Protein AF-A0A967RWE7-F1 (afdb_monomer)

Sequence (66 aa):
SAEAQDPAAGGGGDATTYDFEDDLVTGDLVRPDGEMLSVRRRGRRQSLIRIREHFIPEMLKSVEDL

Mean predicted aligned error: 20.12 Å

Structure (mmCIF, N/CA/C/O backbone):
data_AF-A0A967RWE7-F1
#
_entry.id   AF-A0A967RWE7-F1
#
loop_
_atom_site.group_PDB
_atom_site.id
_atom_site.type_symbol
_atom_site.label_atom_id
_atom_site.label_alt_id
_atom_site.label_comp_id
_atom_site.label_asym_id
_atom_site.label_entity_id
_atom_site.label_seq_id
_atom_site.pdbx_PDB_ins_code
_atom_site.Cartn_x
_atom_site.Cartn_y
_atom_site.Cartn_z
_atom_site.occupancy
_atom_site.B_iso_or_equiv
_atom_site.auth_seq_id
_atom_site.auth_comp_id
_atom_site.auth_asym_id
_atom_site.auth_atom_id
_atom_site.pdbx_PDB_model_num
ATOM 1 N N . SER A 1 1 ? -11.337 49.102 -7.695 1.00 49.94 1 SER A N 1
ATOM 2 C CA . SER A 1 1 ? -10.556 49.107 -6.447 1.00 49.94 1 SER A CA 1
ATOM 3 C C . SER A 1 1 ? -10.640 47.739 -5.808 1.00 49.94 1 SER A C 1
ATOM 5 O O . SER A 1 1 ? -11.758 47.266 -5.659 1.00 49.94 1 SER A O 1
ATOM 7 N N . ALA A 1 2 ? -9.507 47.123 -5.474 1.00 38.84 2 ALA A N 1
ATOM 8 C CA . ALA A 1 2 ? -9.351 46.185 -4.358 1.00 38.84 2 ALA A CA 1
ATOM 9 C C . ALA A 1 2 ? -7.845 45.951 -4.150 1.00 38.84 2 ALA A C 1
ATOM 11 O O . ALA A 1 2 ? -7.125 45.675 -5.106 1.00 38.84 2 ALA A O 1
ATOM 12 N N . GLU A 1 3 ? -7.404 46.189 -2.920 1.00 48.50 3 GLU A N 1
ATOM 13 C CA . GLU A 1 3 ? -6.026 46.331 -2.442 1.00 48.50 3 GLU A CA 1
ATOM 14 C C . GLU A 1 3 ? -5.243 45.015 -2.347 1.00 48.50 3 GLU A C 1
ATOM 16 O O . GLU A 1 3 ? -5.815 43.940 -2.179 1.00 48.50 3 GLU A O 1
ATOM 21 N N . ALA A 1 4 ? -3.912 45.140 -2.381 1.00 49.88 4 ALA A N 1
ATOM 22 C CA . ALA A 1 4 ? -2.977 44.071 -2.053 1.00 49.88 4 ALA A CA 1
ATOM 23 C C . ALA A 1 4 ? -2.946 43.827 -0.534 1.00 49.88 4 ALA A C 1
ATOM 25 O O . ALA A 1 4 ? -2.778 44.767 0.243 1.00 49.88 4 ALA A O 1
ATOM 26 N N . GLN A 1 5 ? -3.080 42.565 -0.118 1.00 59.22 5 GLN A N 1
ATOM 27 C CA . GLN A 1 5 ? -2.834 42.136 1.259 1.00 59.22 5 GLN A CA 1
ATOM 28 C C . GLN A 1 5 ? -1.398 41.624 1.399 1.00 59.22 5 GLN A C 1
ATOM 30 O O . GLN A 1 5 ? -0.977 40.692 0.718 1.00 59.22 5 GLN A O 1
ATOM 35 N N . ASP A 1 6 ? -0.673 42.280 2.296 1.00 47.75 6 ASP A N 1
ATOM 36 C CA . ASP A 1 6 ? 0.715 42.034 2.678 1.00 47.75 6 ASP A CA 1
ATOM 37 C C . ASP A 1 6 ? 0.781 40.839 3.653 1.00 47.75 6 ASP A C 1
ATOM 39 O O . ASP A 1 6 ? 0.089 40.871 4.679 1.00 47.75 6 ASP A O 1
ATOM 43 N N . PRO A 1 7 ? 1.557 39.767 3.405 1.00 51.25 7 PRO A N 1
ATOM 44 C CA . PRO A 1 7 ? 1.700 38.706 4.386 1.00 51.25 7 PRO A CA 1
ATOM 45 C C . PRO A 1 7 ? 2.859 39.036 5.330 1.00 51.25 7 PRO A C 1
ATOM 47 O O . PRO A 1 7 ? 4.035 38.823 5.033 1.00 51.25 7 PRO A O 1
ATOM 50 N N . ALA A 1 8 ? 2.504 39.549 6.508 1.00 44.88 8 ALA A N 1
ATOM 51 C CA . ALA A 1 8 ? 3.419 39.674 7.631 1.00 44.88 8 ALA A CA 1
ATOM 52 C C . ALA A 1 8 ? 4.012 38.305 8.018 1.00 44.88 8 ALA A C 1
ATOM 54 O O . ALA A 1 8 ? 3.313 37.298 8.136 1.00 44.88 8 ALA A O 1
ATOM 55 N N . ALA A 1 9 ? 5.326 38.307 8.230 1.00 51.44 9 ALA A N 1
ATOM 56 C CA . ALA A 1 9 ? 6.138 37.176 8.655 1.00 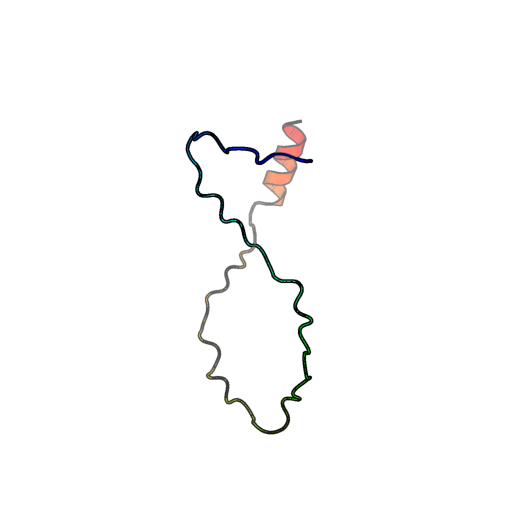51.44 9 ALA A CA 1
ATOM 57 C C . ALA A 1 9 ? 5.659 36.539 9.973 1.00 51.44 9 ALA A C 1
ATOM 59 O O . ALA A 1 9 ? 5.326 37.247 10.924 1.00 51.44 9 ALA A O 1
ATOM 60 N N . GLY A 1 10 ? 5.734 35.205 10.075 1.00 42.72 10 GLY A N 1
ATOM 61 C CA . GLY A 1 10 ? 5.503 34.531 11.355 1.00 42.72 10 GLY A CA 1
ATOM 62 C C . GLY A 1 10 ? 5.518 33.000 11.358 1.00 42.72 10 GLY A C 1
ATOM 63 O O . GLY A 1 10 ? 4.514 32.398 11.699 1.00 42.72 10 GLY A O 1
ATOM 64 N N . GLY A 1 11 ? 6.668 32.390 11.052 1.00 42.25 11 GLY A N 1
ATOM 65 C CA . GLY A 1 11 ? 7.171 31.202 11.765 1.00 42.25 11 GLY A CA 1
ATOM 66 C C . GLY A 1 11 ? 6.498 29.829 11.575 1.00 42.25 11 GLY A C 1
ATOM 67 O O . GLY A 1 11 ? 5.521 29.509 12.238 1.00 42.25 11 GLY A O 1
ATOM 68 N N . GLY A 1 12 ? 7.211 28.933 10.878 1.00 52.81 12 GLY A N 1
ATOM 69 C CA . GLY A 1 12 ? 7.581 27.649 11.493 1.00 52.81 12 GLY A CA 1
ATOM 70 C C . GLY A 1 12 ? 6.800 26.393 11.106 1.00 52.81 12 GLY A C 1
ATOM 71 O O . GLY A 1 12 ? 6.388 25.640 11.982 1.00 52.81 12 GLY A O 1
ATOM 72 N N . GLY A 1 13 ? 6.680 26.115 9.813 1.00 56.34 13 GLY A N 1
ATOM 73 C CA . GLY A 1 13 ? 6.367 24.786 9.291 1.00 56.34 13 GLY A CA 1
ATOM 74 C C . GLY A 1 13 ? 6.345 24.867 7.775 1.00 56.34 13 GLY A C 1
ATOM 75 O O . GLY A 1 13 ? 5.507 25.588 7.245 1.00 56.34 13 GLY A O 1
ATOM 76 N N . ASP A 1 14 ? 7.291 24.216 7.094 1.00 64.62 14 ASP A N 1
ATOM 77 C CA . ASP A 1 14 ? 7.450 24.294 5.636 1.00 64.62 14 ASP A CA 1
ATOM 78 C C . ASP A 1 14 ? 6.195 23.754 4.927 1.00 64.62 14 ASP A C 1
ATOM 80 O O . ASP A 1 14 ? 6.082 22.571 4.603 1.00 64.62 14 ASP A O 1
ATOM 84 N N . ALA A 1 15 ? 5.206 24.622 4.723 1.00 70.94 15 ALA A N 1
ATOM 85 C CA . ALA A 1 15 ? 3.988 24.296 4.010 1.00 70.94 15 ALA A CA 1
ATOM 86 C C . ALA A 1 15 ? 4.327 24.196 2.521 1.00 70.94 15 ALA A C 1
ATOM 88 O O . ALA A 1 15 ? 4.660 25.188 1.873 1.00 70.94 15 ALA A O 1
ATOM 89 N N . THR A 1 16 ? 4.277 22.981 1.975 1.00 78.06 16 THR A N 1
ATOM 90 C CA . THR A 1 16 ? 4.456 22.778 0.535 1.00 78.06 16 THR A CA 1
ATOM 91 C C . THR A 1 16 ? 3.134 23.074 -0.165 1.00 78.06 16 THR A C 1
ATOM 93 O O . THR A 1 16 ? 2.256 22.215 -0.236 1.00 78.06 16 THR A O 1
ATOM 96 N N . THR A 1 17 ? 2.970 24.303 -0.647 1.00 78.06 17 THR A N 1
ATOM 97 C CA . THR A 1 17 ? 1.817 24.682 -1.471 1.00 78.06 17 THR A CA 1
ATOM 98 C C . THR A 1 17 ? 2.065 24.243 -2.912 1.00 78.06 17 THR A C 1
ATOM 100 O O . THR A 1 17 ? 3.025 24.693 -3.533 1.00 78.06 17 THR A O 1
ATOM 103 N N . TYR A 1 18 ? 1.205 23.365 -3.435 1.00 77.44 18 TYR A N 1
ATOM 104 C CA . TYR A 1 18 ? 1.158 23.022 -4.857 1.00 77.44 18 TYR A CA 1
ATOM 105 C C . TYR A 1 18 ? 0.007 23.784 -5.507 1.00 77.44 18 TYR A C 1
ATOM 107 O O . TYR A 1 18 ? -1.147 23.583 -5.133 1.00 77.44 18 TYR A O 1
ATOM 115 N N . ASP A 1 19 ? 0.342 24.644 -6.462 1.00 76.31 19 ASP A N 1
ATOM 116 C CA . ASP A 1 19 ? -0.610 25.294 -7.358 1.00 76.31 19 ASP A CA 1
ATOM 117 C C . ASP A 1 19 ? -0.507 24.612 -8.728 1.00 76.31 19 ASP A C 1
ATOM 119 O O . ASP A 1 19 ? 0.602 24.392 -9.223 1.00 76.31 19 ASP A O 1
ATOM 123 N N . PHE A 1 20 ? -1.640 24.202 -9.294 1.00 81.06 20 PHE A N 1
ATOM 124 C CA . PHE A 1 20 ? -1.698 23.540 -10.595 1.00 81.06 20 PHE A CA 1
ATOM 125 C C . PHE A 1 20 ? -2.400 24.474 -11.575 1.00 81.06 20 PHE A C 1
ATOM 127 O O . PHE A 1 20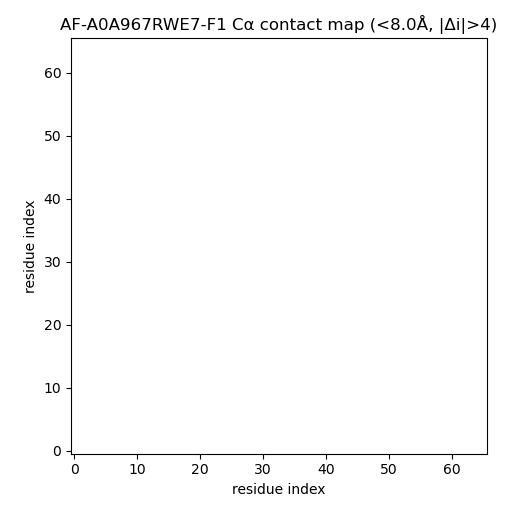 ? -3.516 24.921 -11.315 1.00 81.06 20 PHE A O 1
ATOM 134 N N . GLU A 1 21 ? -1.757 24.740 -12.708 1.00 76.69 21 GLU A N 1
ATOM 135 C CA . GLU A 1 21 ? -2.388 25.424 -13.837 1.00 76.69 21 GLU A CA 1
ATOM 136 C C . GLU A 1 21 ? -3.527 24.535 -14.393 1.00 76.69 21 GLU A C 1
ATOM 138 O O . GLU A 1 21 ? -3.391 23.308 -14.417 1.00 76.69 21 GLU A O 1
ATOM 143 N N . ASP A 1 22 ? -4.664 25.125 -14.796 1.00 70.50 22 ASP A N 1
ATOM 144 C CA . ASP A 1 22 ? -5.851 24.409 -15.321 1.00 70.50 22 ASP A CA 1
ATOM 145 C C . ASP A 1 22 ? -5.627 23.934 -16.769 1.00 70.50 22 ASP A C 1
ATOM 147 O O . ASP A 1 22 ? -6.330 24.310 -17.710 1.00 70.50 22 ASP A O 1
ATOM 151 N N . ASP A 1 23 ? -4.579 23.135 -16.956 1.00 76.44 23 ASP A N 1
ATOM 152 C CA . ASP A 1 23 ? -4.212 22.555 -18.236 1.00 76.44 23 ASP A CA 1
ATOM 153 C C . ASP A 1 23 ? -4.950 21.228 -18.437 1.00 76.44 23 ASP A C 1
ATOM 155 O O . ASP A 1 23 ? -4.798 20.255 -17.689 1.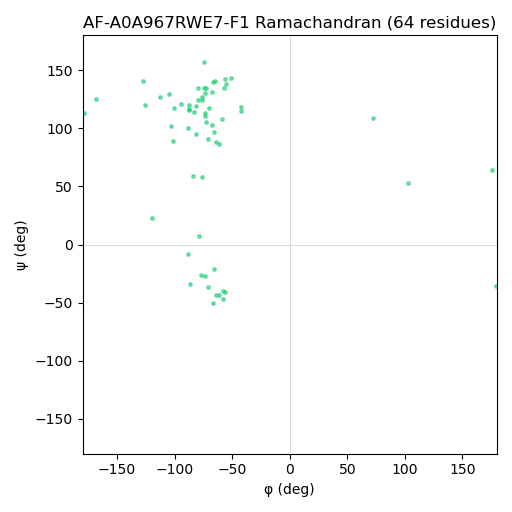00 76.44 23 ASP A O 1
ATOM 159 N N . LEU A 1 24 ? -5.752 21.163 -19.501 1.00 75.19 24 LEU A N 1
ATOM 160 C CA . LEU A 1 24 ? -6.457 19.947 -19.894 1.00 75.19 24 LEU A CA 1
ATOM 161 C C . LEU A 1 24 ? -5.459 18.883 -20.379 1.00 75.19 24 LEU A C 1
ATOM 163 O O . LEU A 1 24 ? -4.979 18.910 -21.514 1.00 75.19 24 LEU A O 1
ATOM 167 N N . VAL A 1 25 ? -5.178 17.899 -19.522 1.00 72.75 25 VAL A N 1
ATOM 168 C CA . VAL A 1 25 ? -4.313 16.758 -19.848 1.00 72.75 25 VAL A CA 1
ATOM 169 C C . VAL A 1 25 ? -5.050 15.794 -20.783 1.00 72.75 25 VAL A C 1
ATOM 171 O O . VAL A 1 25 ? -6.008 15.130 -20.386 1.00 72.75 25 VAL A O 1
ATOM 174 N N . THR A 1 26 ? -4.587 15.677 -22.030 1.00 73.31 26 THR A N 1
ATOM 175 C CA . THR A 1 26 ? -5.088 14.663 -22.973 1.00 73.31 26 THR A CA 1
ATOM 176 C C . THR A 1 26 ? -4.293 13.370 -22.795 1.00 73.31 26 THR A C 1
ATOM 178 O O . THR A 1 26 ? -3.082 13.348 -23.009 1.00 73.31 26 THR A O 1
ATOM 181 N N . GLY A 1 27 ? -4.959 12.298 -22.362 1.00 77.88 27 GLY A N 1
ATOM 182 C CA . GLY A 1 27 ? -4.348 10.984 -22.165 1.00 77.88 27 GLY A CA 1
ATOM 183 C C . GLY A 1 27 ? -4.711 10.024 -23.290 1.00 77.88 27 GLY A C 1
ATOM 184 O O . GLY A 1 27 ? -5.799 9.451 -23.275 1.00 77.88 27 GLY A O 1
ATOM 185 N N . ASP A 1 28 ? -3.795 9.805 -24.231 1.00 74.69 28 ASP A N 1
ATOM 186 C CA . ASP A 1 28 ? -3.965 8.744 -25.221 1.00 74.69 28 ASP A CA 1
ATOM 187 C C . ASP A 1 28 ? -3.659 7.380 -24.587 1.00 74.69 28 ASP A C 1
ATOM 189 O O . ASP A 1 28 ? -2.603 7.161 -23.984 1.00 74.69 28 ASP A O 1
ATOM 193 N N . LEU A 1 29 ? -4.597 6.435 -24.718 1.00 68.56 29 LEU A N 1
ATOM 194 C CA . LEU A 1 29 ? -4.396 5.058 -24.271 1.00 68.56 29 LEU A CA 1
ATOM 195 C C . LEU A 1 29 ? -3.417 4.357 -25.221 1.00 68.56 29 LEU A C 1
ATOM 197 O O . LEU A 1 29 ? -3.790 3.944 -26.319 1.00 68.56 29 LEU A O 1
ATOM 201 N N . VAL A 1 30 ? -2.176 4.159 -24.783 1.00 71.81 30 VAL A N 1
ATOM 202 C CA . VAL A 1 30 ? -1.248 3.267 -25.484 1.00 71.81 30 VAL A CA 1
ATOM 203 C C . VAL A 1 30 ? -1.524 1.840 -25.026 1.00 71.81 30 VAL A C 1
ATOM 205 O O . VAL A 1 30 ? -1.344 1.490 -23.857 1.00 71.81 30 VAL A O 1
ATOM 208 N N . ARG A 1 31 ? -2.002 1.007 -25.951 1.00 70.25 31 ARG A N 1
ATOM 209 C CA . ARG A 1 31 ? -2.198 -0.418 -25.704 1.00 70.25 31 ARG A CA 1
ATOM 210 C C . ARG A 1 31 ? -0.815 -1.096 -25.660 1.00 70.25 31 ARG A C 1
ATOM 212 O O . ARG A 1 31 ? 0.053 -0.778 -26.468 1.00 70.25 31 ARG A O 1
ATOM 219 N N . PRO A 1 32 ? -0.549 -1.976 -24.679 1.00 68.56 32 PRO A N 1
ATOM 220 C CA . PRO A 1 32 ? 0.736 -2.657 -24.571 1.00 68.56 32 PRO A CA 1
ATOM 221 C C . PRO A 1 32 ? 0.751 -3.899 -25.473 1.00 68.56 32 PRO A C 1
ATOM 223 O O . PRO A 1 32 ? 0.878 -5.025 -25.000 1.00 68.56 32 PRO A O 1
ATOM 226 N N . ASP A 1 33 ? 0.546 -3.731 -26.774 1.00 66.81 33 ASP A N 1
ATOM 227 C CA . ASP A 1 33 ? 0.602 -4.803 -27.763 1.00 66.81 33 ASP A CA 1
ATOM 228 C C . ASP A 1 33 ? 1.935 -4.771 -28.509 1.00 66.81 33 ASP A C 1
ATOM 230 O O . ASP A 1 33 ? 2.079 -4.161 -29.562 1.00 66.81 33 ASP A O 1
ATOM 234 N N . GLY A 1 34 ? 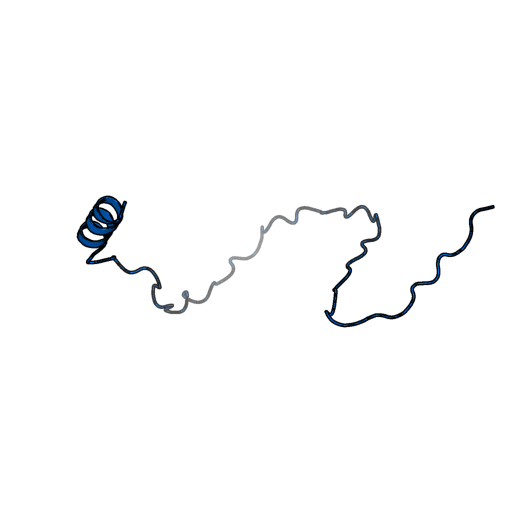2.926 -5.481 -27.965 1.00 63.81 34 GLY A N 1
ATOM 235 C CA . GLY A 1 34 ? 4.128 -5.789 -28.738 1.00 63.81 34 GLY A CA 1
ATOM 236 C C . GLY A 1 34 ? 5.206 -6.578 -28.012 1.00 63.81 34 GLY A C 1
ATOM 237 O O . GLY A 1 34 ? 5.834 -7.436 -28.626 1.00 63.81 34 GLY A O 1
ATOM 238 N N . GLU A 1 35 ? 5.410 -6.359 -26.712 1.00 68.31 35 GLU A N 1
ATOM 239 C CA . GLU A 1 35 ? 6.574 -6.934 -26.031 1.00 68.31 35 GLU A CA 1
ATOM 240 C C . GLU A 1 35 ? 6.189 -7.760 -24.803 1.00 68.31 35 GLU A C 1
ATOM 242 O O . GLU A 1 35 ? 5.615 -7.271 -23.829 1.00 68.31 35 GLU A O 1
ATOM 247 N N . MET A 1 36 ? 6.557 -9.044 -24.827 1.00 65.19 36 MET A N 1
ATOM 248 C CA . MET A 1 36 ? 6.620 -9.858 -23.616 1.00 65.19 36 MET A CA 1
ATOM 249 C C . MET A 1 36 ? 7.728 -9.293 -22.721 1.00 65.19 36 MET A C 1
ATOM 251 O O . MET A 1 36 ? 8.905 -9.615 -22.884 1.00 65.19 36 MET A O 1
ATOM 255 N N . LEU A 1 37 ? 7.352 -8.455 -21.753 1.00 68.06 37 LEU A N 1
ATOM 256 C CA . LEU A 1 37 ? 8.263 -8.000 -20.710 1.00 68.06 37 LEU A CA 1
ATOM 257 C C . LEU A 1 37 ? 8.784 -9.228 -19.949 1.00 68.06 37 LEU A C 1
ATOM 259 O O . LEU A 1 37 ? 8.049 -9.856 -19.183 1.00 68.06 37 LEU A O 1
ATOM 263 N N . SER A 1 38 ? 10.058 -9.584 -20.141 1.00 67.56 38 SER A N 1
ATOM 264 C CA . SER A 1 38 ? 10.686 -10.642 -19.347 1.00 67.56 38 SER A CA 1
ATOM 265 C C . SER A 1 38 ? 10.891 -10.118 -17.920 1.00 67.56 38 SER A C 1
ATOM 267 O O . SER A 1 38 ? 11.876 -9.455 -17.589 1.00 67.56 38 SER A O 1
ATOM 269 N N . VAL A 1 39 ? 9.898 -10.336 -17.060 1.00 67.75 39 VAL A N 1
ATOM 270 C CA . VAL A 1 39 ? 9.995 -9.964 -15.650 1.00 67.75 39 VAL A CA 1
ATOM 271 C C . VAL A 1 39 ? 11.007 -10.909 -15.010 1.00 67.75 39 VAL A C 1
ATOM 273 O O . VAL A 1 39 ? 10.799 -12.123 -14.963 1.00 67.75 39 VAL A O 1
ATOM 276 N N . ARG A 1 40 ? 12.127 -10.371 -14.505 1.00 70.81 40 ARG A N 1
ATOM 277 C CA . ARG A 1 40 ? 13.059 -11.173 -13.700 1.00 70.81 40 ARG A CA 1
ATOM 278 C C . ARG A 1 40 ? 12.288 -11.792 -12.538 1.00 70.81 40 ARG A C 1
ATOM 280 O O . ARG A 1 40 ? 11.463 -11.118 -11.922 1.00 70.81 40 ARG A O 1
ATOM 287 N N . ARG A 1 41 ? 12.560 -13.068 -12.236 1.00 70.19 41 ARG A N 1
ATOM 288 C CA . ARG A 1 41 ? 11.908 -13.816 -11.149 1.00 70.19 41 ARG A CA 1
ATOM 289 C C . ARG A 1 41 ? 11.800 -12.918 -9.917 1.00 70.19 41 ARG A C 1
ATOM 291 O O . ARG A 1 41 ? 12.827 -12.456 -9.421 1.00 70.19 41 ARG A O 1
ATOM 298 N N . ARG A 1 42 ? 10.561 -12.650 -9.474 1.00 69.12 42 ARG A N 1
ATOM 299 C CA . ARG A 1 42 ? 10.248 -11.790 -8.322 1.00 69.12 42 ARG A CA 1
ATOM 300 C C . ARG A 1 42 ? 11.238 -12.127 -7.208 1.00 69.12 42 ARG A C 1
ATOM 302 O O . ARG A 1 42 ? 11.268 -13.269 -6.747 1.00 69.12 42 ARG A O 1
ATOM 309 N N . GLY A 1 43 ? 12.096 -11.168 -6.851 1.00 71.06 43 GLY A N 1
ATOM 310 C CA . GLY A 1 43 ? 13.078 -11.364 -5.787 1.00 71.06 43 GLY A CA 1
ATOM 311 C C . GLY A 1 43 ? 12.372 -11.890 -4.540 1.00 71.06 43 GLY A C 1
ATOM 312 O O . GLY A 1 43 ? 11.223 -11.518 -4.285 1.00 71.06 43 GLY A O 1
ATOM 313 N N . ARG A 1 44 ? 13.021 -12.791 -3.795 1.00 73.50 44 ARG A N 1
ATOM 314 C CA . ARG A 1 44 ? 12.461 -13.381 -2.572 1.00 73.50 44 ARG A CA 1
ATOM 315 C C . ARG A 1 44 ? 12.269 -12.273 -1.531 1.00 73.50 44 ARG A C 1
ATOM 317 O O . ARG A 1 44 ? 13.171 -11.994 -0.752 1.00 73.50 44 ARG A O 1
ATOM 324 N N . ARG A 1 45 ? 11.116 -11.601 -1.545 1.00 78.12 45 ARG A N 1
ATOM 325 C CA . ARG A 1 45 ? 10.715 -10.678 -0.480 1.00 78.12 45 ARG A CA 1
ATOM 326 C C . ARG A 1 45 ? 10.168 -11.519 0.665 1.00 78.12 45 ARG A C 1
ATOM 328 O O . ARG A 1 45 ? 9.407 -12.456 0.427 1.00 78.12 45 ARG A O 1
A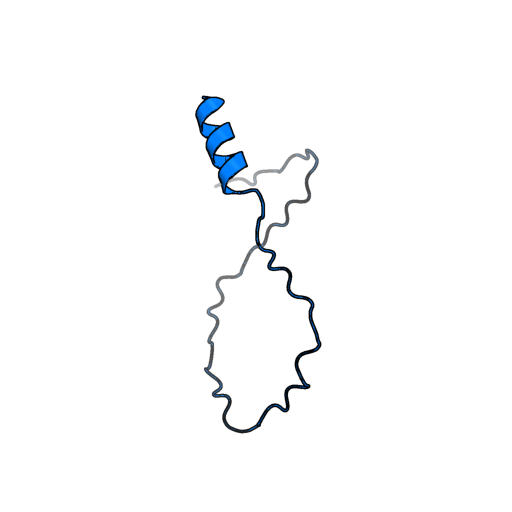TOM 335 N N . GLN A 1 46 ? 10.583 -11.213 1.887 1.00 82.25 46 GLN A N 1
ATOM 336 C CA . GLN A 1 46 ? 10.018 -11.862 3.065 1.00 82.25 46 GLN A CA 1
ATOM 337 C C . GLN A 1 46 ? 8.549 -11.443 3.201 1.00 82.25 46 GLN A C 1
ATOM 339 O O . GLN A 1 46 ? 8.207 -10.288 2.938 1.00 82.25 46 GLN A O 1
ATOM 344 N N . SER A 1 47 ? 7.676 -12.382 3.570 1.00 84.00 47 SER A N 1
ATOM 3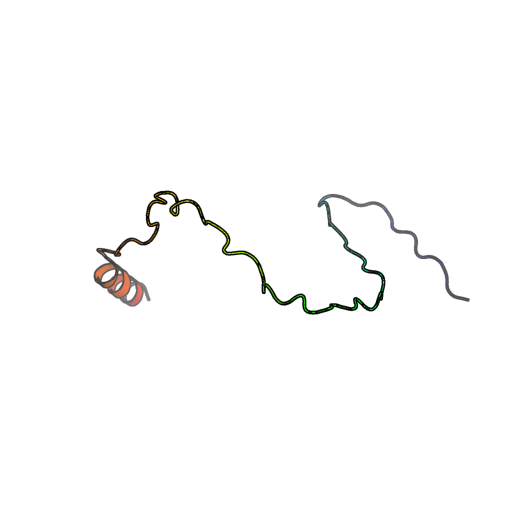45 C CA . SER A 1 47 ? 6.297 -12.042 3.921 1.00 84.00 47 SER A CA 1
ATOM 346 C C . SER A 1 47 ? 6.302 -11.224 5.210 1.00 84.00 47 SER A C 1
ATOM 348 O O . SER A 1 47 ? 6.941 -11.617 6.185 1.00 84.00 47 SER A O 1
ATOM 350 N N . LEU A 1 48 ? 5.584 -10.101 5.216 1.00 88.44 48 LEU A N 1
ATOM 351 C CA . LEU A 1 48 ? 5.335 -9.313 6.428 1.00 88.44 48 LEU A CA 1
ATOM 352 C C . LEU A 1 48 ? 4.074 -9.775 7.176 1.00 88.44 48 LEU A C 1
ATOM 354 O O . LEU A 1 48 ? 3.818 -9.316 8.284 1.00 88.44 48 LEU A O 1
ATOM 358 N N . ILE A 1 49 ? 3.290 -10.684 6.589 1.00 88.88 49 ILE A N 1
ATOM 359 C CA . ILE A 1 49 ? 2.071 -11.223 7.198 1.00 88.88 49 ILE A CA 1
ATOM 360 C C . ILE A 1 49 ? 2.471 -12.233 8.279 1.00 88.88 49 ILE A C 1
ATOM 362 O O . ILE A 1 49 ? 3.189 -13.193 7.992 1.00 88.88 49 ILE A O 1
ATOM 366 N N . ARG A 1 50 ? 1.992 -12.023 9.511 1.00 86.56 5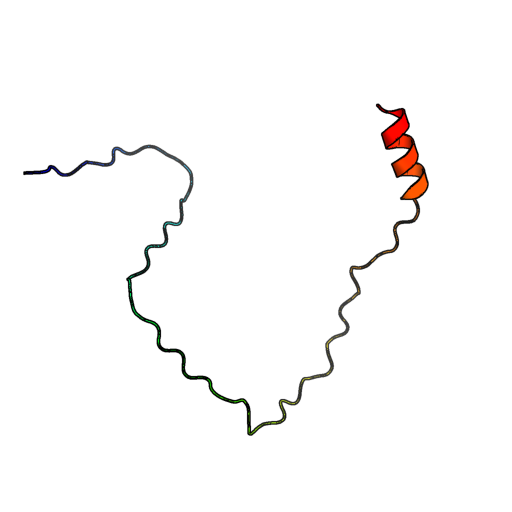0 ARG A N 1
ATOM 367 C CA . ARG A 1 50 ? 2.192 -12.909 10.670 1.00 86.56 50 ARG A CA 1
ATOM 368 C C . ARG A 1 50 ? 0.842 -13.238 11.306 1.00 86.56 50 ARG A C 1
ATOM 370 O O . ARG A 1 50 ? -0.017 -12.365 11.401 1.00 86.56 50 ARG A O 1
ATOM 377 N N . ILE A 1 51 ? 0.665 -14.484 11.743 1.00 88.94 51 ILE A N 1
ATOM 378 C CA . ILE A 1 51 ? -0.516 -14.907 12.509 1.00 88.94 51 ILE A CA 1
ATOM 379 C C . ILE A 1 51 ? -0.381 -14.351 13.934 1.00 88.94 51 ILE A C 1
ATOM 381 O O . ILE A 1 51 ? 0.695 -14.433 14.522 1.00 88.94 51 ILE A O 1
ATOM 385 N N . ARG A 1 52 ? -1.450 -13.767 14.487 1.00 89.25 52 ARG A N 1
ATOM 386 C CA . ARG A 1 52 ? -1.465 -13.243 15.864 1.00 89.25 52 ARG A CA 1
ATOM 387 C C . ARG A 1 52 ? -1.850 -14.355 16.841 1.00 89.25 52 ARG A C 1
ATOM 389 O O . 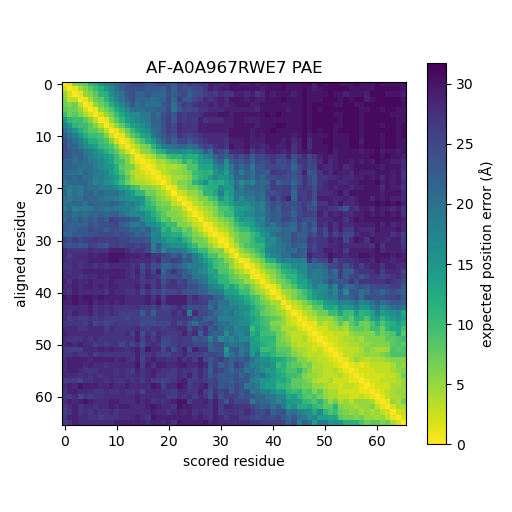ARG A 1 52 ? -2.973 -14.842 16.793 1.00 89.25 52 ARG A O 1
ATOM 396 N N . GLU A 1 53 ? -0.939 -14.719 17.740 1.00 88.88 53 GLU A N 1
ATOM 397 C CA . GLU A 1 53 ? -1.106 -15.864 18.656 1.00 88.88 53 GLU A CA 1
ATOM 398 C C . GLU A 1 53 ? -2.038 -15.582 19.847 1.00 88.88 53 GLU A C 1
ATOM 400 O O . GLU A 1 53 ? -2.676 -16.493 20.370 1.00 88.88 53 GLU A O 1
ATOM 405 N N . HIS A 1 54 ? -2.162 -14.320 20.265 1.00 89.12 54 HIS A N 1
ATOM 406 C CA . HIS A 1 54 ? -2.883 -13.941 21.490 1.00 89.12 54 HIS A CA 1
ATOM 407 C C . HIS A 1 54 ? -4.066 -13.000 21.244 1.00 89.12 54 HIS A C 1
ATOM 409 O O . HIS A 1 54 ? -4.519 -12.315 22.156 1.00 89.12 54 HIS A O 1
ATOM 415 N N . PHE A 1 55 ? -4.609 -12.995 20.024 1.00 87.62 55 PHE A N 1
ATOM 416 C CA . PHE A 1 55 ? -5.735 -12.129 19.669 1.00 87.62 55 PHE A CA 1
ATOM 417 C C . PHE A 1 55 ? -6.964 -12.360 20.563 1.00 87.62 55 PHE A C 1
ATOM 419 O O . PHE A 1 55 ? -7.530 -11.403 21.079 1.00 87.62 55 PHE A O 1
ATOM 426 N N . ILE A 1 56 ? -7.349 -13.624 20.779 1.00 86.00 56 ILE A N 1
ATOM 427 C CA . ILE A 1 56 ? -8.546 -13.970 21.562 1.00 86.00 56 ILE A CA 1
ATOM 428 C C . ILE A 1 56 ? -8.379 -13.593 23.048 1.00 86.00 56 ILE A C 1
ATOM 430 O O . ILE A 1 56 ? -9.252 -12.896 23.564 1.00 86.00 56 ILE A O 1
ATOM 434 N N . PRO A 1 57 ? -7.280 -13.969 23.742 1.00 88.31 57 PRO A N 1
ATOM 435 C CA . PRO A 1 57 ? -7.060 -13.537 25.122 1.00 88.31 57 PRO A CA 1
ATOM 436 C C . PRO A 1 57 ? -7.026 -12.014 25.304 1.00 88.31 57 PRO A C 1
ATOM 438 O O . PRO A 1 57 ? -7.548 -11.510 26.290 1.00 88.31 57 PRO A O 1
ATOM 441 N N . GLU A 1 58 ? -6.413 -11.270 24.380 1.00 85.06 58 GLU A N 1
ATOM 442 C CA . GLU A 1 58 ? -6.339 -9.802 24.451 1.00 85.06 58 GLU A CA 1
ATOM 443 C C . GLU A 1 58 ? -7.693 -9.132 24.179 1.00 85.06 58 GLU A C 1
ATOM 445 O O . GLU A 1 58 ? -8.027 -8.145 24.829 1.00 85.06 58 GLU A O 1
ATOM 450 N N . MET A 1 59 ? -8.499 -9.687 23.268 1.00 86.19 59 MET A N 1
ATOM 451 C CA . MET A 1 59 ? -9.855 -9.205 22.998 1.00 86.19 59 MET A CA 1
ATOM 452 C C . MET A 1 59 ? -10.750 -9.323 24.238 1.00 86.19 59 MET A C 1
ATOM 454 O O . MET A 1 59 ? -11.473 -8.383 24.552 1.00 86.19 59 MET A O 1
ATOM 458 N N . LEU A 1 60 ? -10.685 -10.443 24.964 1.00 85.56 60 LEU A N 1
ATOM 459 C CA . LEU A 1 60 ? -11.474 -10.629 26.187 1.00 85.56 60 LEU A CA 1
ATOM 460 C C . LEU A 1 60 ? -11.076 -9.625 27.280 1.00 85.56 60 LEU A C 1
ATOM 462 O O . LEU A 1 60 ? -11.955 -8.992 27.855 1.00 85.56 60 LEU A O 1
ATOM 466 N N . LYS A 1 61 ? -9.770 -9.389 27.475 1.00 84.12 61 LYS A N 1
ATOM 467 C CA . LYS A 1 61 ? -9.274 -8.363 28.414 1.00 84.12 61 LYS A CA 1
ATOM 468 C C . LYS A 1 61 ? -9.836 -6.973 28.108 1.00 84.12 61 LYS A C 1
ATOM 470 O O . LYS A 1 61 ? -10.250 -6.271 29.016 1.00 84.12 61 LYS A O 1
ATOM 475 N N . SER A 1 62 ? -9.925 -6.601 26.828 1.00 78.38 62 SER A N 1
ATOM 476 C CA . SER A 1 62 ? -10.439 -5.279 26.434 1.00 78.38 62 SER A CA 1
ATOM 477 C C . SER A 1 62 ? -11.918 -5.041 26.764 1.00 78.38 62 SER A C 1
ATOM 479 O O . SER A 1 62 ? -12.340 -3.891 26.827 1.00 78.38 62 SER A O 1
ATOM 481 N N . VAL A 1 63 ? -12.703 -6.109 26.952 1.00 79.94 63 VAL A N 1
ATOM 482 C CA . VAL A 1 63 ? -14.113 -6.022 27.367 1.00 79.94 63 VAL A CA 1
ATOM 483 C C . VAL A 1 63 ? -14.233 -5.957 28.888 1.00 79.94 63 VAL A C 1
ATOM 485 O O . VAL A 1 63 ? -15.139 -5.307 29.391 1.00 79.94 63 VAL A O 1
ATOM 488 N N . GLU A 1 64 ? -13.336 -6.628 29.612 1.00 76.31 64 GLU A N 1
ATOM 489 C CA . GLU A 1 64 ? -13.290 -6.604 31.079 1.00 76.31 64 GLU A CA 1
ATOM 490 C C . GLU A 1 64 ? -12.749 -5.273 31.631 1.00 76.31 64 GLU A C 1
ATOM 492 O O . GLU A 1 64 ? -13.117 -4.883 32.735 1.00 76.31 64 GLU A O 1
ATOM 497 N N . ASP A 1 65 ? -11.917 -4.564 30.860 1.00 68.00 65 ASP A N 1
ATOM 498 C CA . ASP A 1 65 ? -11.381 -3.236 31.197 1.00 68.00 65 ASP A CA 1
ATOM 499 C C . ASP A 1 65 ? -12.388 -2.070 30.961 1.00 68.00 65 ASP A C 1
ATOM 501 O O . ASP A 1 65 ? -11.998 -0.903 31.071 1.00 68.00 65 ASP A O 1
ATOM 505 N N . LEU A 1 66 ? -13.662 -2.356 30.629 1.00 57.03 66 LEU A N 1
ATOM 506 C CA . LEU A 1 66 ? -14.753 -1.381 30.413 1.00 57.03 66 LEU A CA 1
ATOM 507 C C . LEU A 1 66 ? -15.744 -1.345 31.588 1.00 57.03 66 LEU A C 1
ATOM 509 O O . LEU A 1 66 ? -16.076 -0.218 32.025 1.00 57.03 66 LEU A O 1
#

Foldseek 3Di:
DDDDDDDDDDDDDPDDDDDDDPDDDDDDDDDPPDDDPPDDDDPPDDDPDDDDPCPVVVVVVVVVVD

Solvent-accessible surface area (backbone atoms only — not comparable to full-atom values): 5219 Å² total; per-residue (Å²): 142,85,82,88,85,79,84,79,86,80,85,91,71,93,75,84,83,85,83,78,80,97,69,87,83,82,82,82,84,77,77,89,82,83,72,86,76,83,72,73,78,79,72,90,69,79,80,86,82,74,88,73,90,58,55,68,68,53,54,54,51,62,61,74,78,107

Radius of gyration: 28.05 Å; Cα contacts (8 Å, |Δi|>4): 0; chains: 1; bounding box: 28×65×60 Å

pLDDT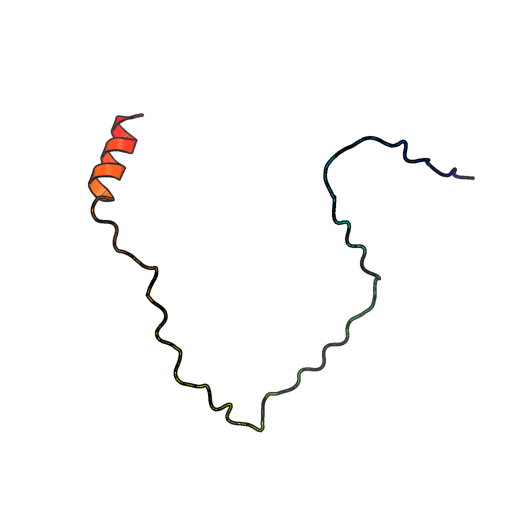: mean 71.03, std 13.4, range [38.84, 89.25]

Secondary structure (DSSP, 8-state):
--PPPP---------------------------S----------PPP-----TTHHHHHHHHHHT-